Protein AF-A0A7K9GKW3-F1 (afdb_monomer)

Mean predicted aligned error: 16.2 Å

InterPro domains:
  IPR029428 Mapk-regulated corepressor-interacting protein [PF14799] (2-96)

Foldseek 3Di:
DDDDDDDDDPPPDDDDPDPPDDDDPDPCPQDPVNVVVVVVVVVVVVQLVVQVVVVVVVDDPDGDDDDDDPDDDPVCPVPDDDDPVVVVVVVVVVVVVVVD

Secondary structure (DSSP, 8-state):
------------S----------S-------HHHHHHHHHHHHHHHHHHHHHHHHHTT--SSS------SS--GGGTT-----HHHHHHHHHHHHHHTT-

Structure (mmCIF, N/CA/C/O backbone):
data_AF-A0A7K9GKW3-F1
#
_entry.id   AF-A0A7K9GKW3-F1
#
loop_
_atom_site.group_PDB
_atom_site.id
_atom_site.type_symbol
_atom_site.label_atom_id
_atom_site.label_alt_id
_atom_site.label_comp_id
_atom_site.label_asym_id
_atom_site.label_entity_id
_atom_site.label_seq_id
_atom_site.pdbx_PDB_ins_code
_atom_site.Cartn_x
_atom_site.Cartn_y
_atom_site.Cartn_z
_atom_site.occupancy
_atom_site.B_iso_or_equiv
_atom_site.au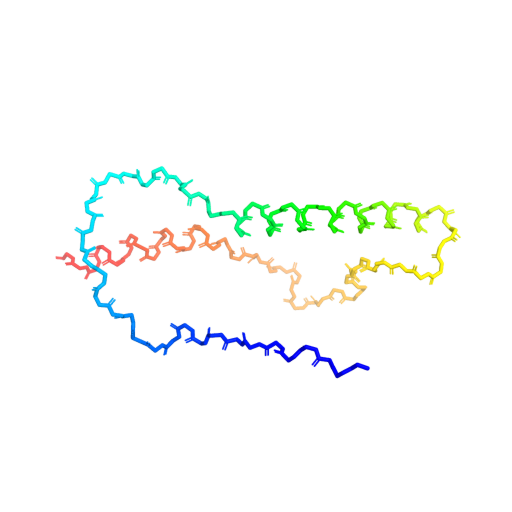th_seq_id
_atom_site.auth_comp_id
_atom_site.auth_asym_id
_atom_site.auth_atom_id
_atom_site.pdbx_PDB_model_num
ATOM 1 N N . SER A 1 1 ? 20.580 22.205 9.239 1.00 52.91 1 SER A N 1
ATOM 2 C CA . SER A 1 1 ? 19.511 21.888 10.206 1.00 52.91 1 SER A CA 1
ATOM 3 C C . SER A 1 1 ? 19.535 20.401 10.507 1.00 52.91 1 SER A C 1
ATOM 5 O O . SER A 1 1 ? 19.626 19.643 9.548 1.00 52.91 1 SER A O 1
ATOM 7 N N . PRO A 1 2 ? 19.537 19.958 11.775 1.00 44.75 2 PRO A N 1
ATOM 8 C CA . PRO A 1 2 ? 19.518 18.530 12.077 1.00 44.75 2 PRO A CA 1
ATOM 9 C C . PRO A 1 2 ? 18.144 17.933 11.737 1.00 44.75 2 PRO A C 1
ATOM 11 O O . PRO A 1 2 ? 17.117 18.575 11.951 1.00 44.75 2 PRO A O 1
ATOM 14 N N . ALA A 1 3 ? 18.140 16.730 11.160 1.00 49.28 3 ALA A N 1
ATOM 15 C CA . ALA A 1 3 ? 16.931 16.035 10.727 1.00 49.28 3 ALA A CA 1
ATOM 16 C C . ALA A 1 3 ? 16.045 15.654 11.926 1.00 49.28 3 ALA A C 1
ATOM 18 O O . ALA A 1 3 ? 16.541 15.208 12.964 1.00 49.28 3 ALA A O 1
ATOM 19 N N . GLN A 1 4 ? 14.731 15.829 11.776 1.00 62.41 4 GLN A N 1
ATOM 20 C CA . GLN A 1 4 ? 13.746 15.508 12.806 1.00 62.41 4 GLN A CA 1
ATOM 21 C C . GLN A 1 4 ? 13.733 13.993 13.049 1.00 62.41 4 GLN A C 1
ATOM 23 O O . GLN A 1 4 ? 13.401 13.203 12.168 1.00 62.41 4 GLN A O 1
ATOM 28 N N . LYS A 1 5 ? 14.139 13.578 14.250 1.00 56.75 5 LYS A N 1
ATOM 29 C CA . LYS A 1 5 ? 14.171 12.171 14.649 1.00 56.75 5 LYS A CA 1
ATOM 30 C C . LYS A 1 5 ? 12.736 11.691 14.869 1.00 56.75 5 LYS A C 1
ATOM 32 O O . LYS A 1 5 ? 12.113 12.087 15.851 1.00 56.75 5 LYS A O 1
ATOM 37 N N . LEU A 1 6 ? 12.219 10.848 13.974 1.00 68.44 6 LEU A N 1
ATOM 38 C CA . LEU A 1 6 ? 10.925 10.195 14.183 1.00 68.44 6 LEU A CA 1
ATOM 39 C C . LEU A 1 6 ? 10.983 9.330 15.451 1.00 68.44 6 LEU A C 1
ATOM 41 O O . LEU A 1 6 ? 11.860 8.475 15.600 1.00 68.44 6 LEU A O 1
ATOM 45 N N . VAL A 1 7 ? 10.043 9.563 16.367 1.00 61.19 7 VAL A N 1
ATOM 46 C CA . VAL A 1 7 ? 9.867 8.793 17.602 1.00 61.19 7 VAL A CA 1
ATOM 47 C C . VAL A 1 7 ? 8.608 7.949 17.452 1.00 61.19 7 VAL A C 1
ATOM 49 O O . VAL A 1 7 ? 7.511 8.482 17.327 1.00 61.19 7 VAL A O 1
ATOM 52 N N . PHE A 1 8 ? 8.763 6.627 17.474 1.00 59.81 8 PHE A N 1
ATOM 53 C CA . PHE A 1 8 ? 7.637 5.697 17.461 1.00 59.81 8 PHE A CA 1
ATOM 54 C C . PHE A 1 8 ? 7.280 5.298 18.893 1.00 59.81 8 PHE A C 1
ATOM 56 O O . PHE A 1 8 ? 8.071 4.647 19.580 1.00 59.81 8 PHE A O 1
ATOM 63 N N . ASN A 1 9 ? 6.072 5.650 19.334 1.00 52.56 9 ASN A N 1
ATOM 64 C CA . ASN A 1 9 ? 5.509 5.126 20.573 1.00 52.56 9 ASN A CA 1
ATOM 65 C C . ASN A 1 9 ? 5.128 3.655 20.354 1.00 52.56 9 ASN A C 1
ATOM 67 O O . ASN A 1 9 ? 4.184 3.341 19.631 1.00 52.56 9 ASN A O 1
ATOM 71 N N . ARG A 1 10 ? 5.881 2.728 20.958 1.00 57.88 10 ARG A N 1
ATOM 72 C CA . ARG A 1 10 ? 5.551 1.296 20.938 1.00 57.88 10 ARG A CA 1
ATOM 73 C C . ARG A 1 10 ? 4.260 1.064 21.728 1.00 57.88 10 ARG A C 1
ATOM 75 O O . ARG A 1 10 ? 4.259 1.145 22.949 1.00 57.88 10 ARG A O 1
ATOM 82 N N . VAL A 1 11 ? 3.185 0.700 21.035 1.00 52.88 11 VAL A N 1
ATOM 83 C CA . VAL A 1 11 ? 1.866 0.390 21.625 1.00 52.88 11 VAL A CA 1
ATOM 84 C C . VAL A 1 11 ? 1.783 -0.974 22.329 1.00 52.88 11 VAL A C 1
ATOM 86 O O . VAL A 1 11 ?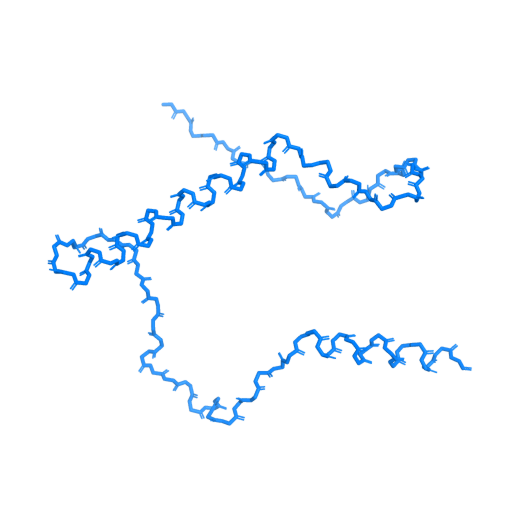 0.730 -1.318 22.858 1.00 52.88 11 VAL A O 1
ATOM 89 N N . ASN A 1 12 ? 2.871 -1.752 22.398 1.00 48.84 12 ASN A N 1
ATOM 90 C CA . ASN A 1 12 ? 2.855 -3.079 23.031 1.00 48.84 12 ASN A CA 1
ATOM 91 C C . ASN A 1 12 ? 3.363 -3.097 24.485 1.00 48.84 12 ASN A C 1
ATOM 93 O O . ASN A 1 12 ? 4.143 -3.960 24.882 1.00 48.84 12 ASN A O 1
ATOM 97 N N . GLY A 1 13 ? 2.928 -2.135 25.294 1.00 54.09 13 GLY A N 1
ATOM 98 C CA . GLY A 1 13 ? 3.237 -2.090 26.720 1.00 54.09 13 GLY A CA 1
ATOM 99 C C . GLY A 1 13 ? 2.039 -1.593 27.512 1.00 54.09 13 GLY A C 1
ATOM 100 O O . GLY A 1 13 ? 1.944 -0.404 27.757 1.00 54.09 13 GLY A O 1
ATOM 101 N N . LYS A 1 14 ? 1.134 -2.515 27.870 1.00 51.25 14 LYS A N 1
ATOM 102 C CA . LYS A 1 14 ? 0.067 -2.388 28.887 1.00 51.25 14 LYS A CA 1
ATOM 103 C C . LYS A 1 14 ? -0.697 -1.047 28.886 1.00 51.25 14 LYS A C 1
ATOM 105 O O . LYS A 1 14 ? -0.275 -0.080 29.512 1.00 51.25 14 LYS A O 1
ATOM 110 N N . ARG A 1 15 ? -1.880 -1.020 28.254 1.00 54.97 15 ARG A N 1
ATOM 111 C CA . ARG A 1 15 ? -2.825 0.108 28.379 1.00 54.97 15 ARG A CA 1
ATOM 112 C C . ARG A 1 15 ? -3.148 0.349 29.868 1.00 54.97 15 ARG A C 1
ATOM 114 O O . ARG A 1 15 ? -3.492 -0.622 30.546 1.00 54.97 15 ARG A O 1
ATOM 121 N N . PRO A 1 16 ? -3.081 1.591 30.383 1.00 49.31 16 PRO A N 1
ATOM 122 C CA . PRO A 1 16 ? -3.724 1.935 31.648 1.00 49.31 16 PRO A CA 1
ATOM 123 C C . PRO A 1 16 ? -5.230 1.663 31.518 1.00 49.31 16 PRO A C 1
ATOM 125 O O . PRO A 1 16 ? -5.758 1.802 30.410 1.00 49.31 16 PRO A O 1
ATOM 128 N N . PRO A 1 17 ? -5.936 1.277 32.593 1.00 45.84 17 PRO A N 1
ATOM 129 C CA . PRO A 1 17 ? -7.377 1.098 32.527 1.00 45.84 17 PRO A CA 1
ATOM 130 C C . PRO A 1 17 ? -8.023 2.453 32.222 1.00 45.84 17 PRO A C 1
ATOM 132 O O . PRO A 1 17 ? -8.154 3.308 33.095 1.00 45.84 17 PRO A O 1
ATOM 135 N N . LEU A 1 18 ? -8.386 2.659 30.954 1.00 47.12 18 LEU A N 1
ATOM 136 C CA . LEU A 1 18 ? -9.302 3.717 30.569 1.00 47.12 18 LEU A CA 1
ATOM 137 C C . LEU A 1 18 ? -10.639 3.361 31.207 1.00 47.12 18 LEU A C 1
ATOM 139 O O . LEU A 1 18 ? -11.167 2.267 30.998 1.00 47.12 18 LEU A O 1
ATOM 143 N N . LEU A 1 19 ? -11.122 4.272 32.048 1.00 44.09 19 LEU A N 1
ATOM 144 C CA . LEU A 1 19 ? -12.455 4.227 32.622 1.00 44.09 19 LEU A CA 1
ATOM 145 C C . LEU A 1 19 ? -13.449 3.872 31.514 1.00 44.09 19 LEU A C 1
ATOM 147 O O . LEU A 1 19 ? -13.446 4.498 30.456 1.00 44.09 19 LEU A O 1
ATOM 151 N N . LEU A 1 20 ? -14.254 2.841 31.771 1.00 48.31 20 LEU A N 1
ATOM 152 C CA . LEU A 1 20 ? -15.386 2.415 30.956 1.00 48.31 20 LEU A CA 1
ATOM 153 C C . LEU A 1 20 ? -16.337 3.600 30.735 1.00 48.31 20 LEU A C 1
ATOM 155 O O . LEU A 1 20 ? -17.296 3.782 31.482 1.00 48.31 20 LEU A O 1
ATOM 159 N N . GLN A 1 21 ? -16.086 4.412 29.712 1.00 43.44 21 GLN A N 1
ATOM 160 C CA . GLN A 1 21 ? -17.083 5.329 29.184 1.00 43.44 21 GLN A CA 1
ATOM 161 C C . GLN A 1 21 ? -17.925 4.559 28.174 1.00 43.44 21 GLN A C 1
ATOM 163 O O . GLN A 1 21 ? -17.553 4.361 27.026 1.00 43.44 21 GLN A O 1
ATOM 168 N N . GLN A 1 22 ? -18.999 4.017 28.743 1.00 43.19 22 GLN A N 1
ATOM 169 C CA . GLN A 1 22 ? -20.318 3.766 28.179 1.00 43.19 22 GLN A CA 1
ATOM 170 C C . GLN A 1 22 ? -20.415 3.385 26.697 1.00 43.19 22 GLN A C 1
ATOM 172 O O . GLN A 1 22 ? -20.164 4.148 25.773 1.00 43.19 22 GLN A O 1
ATOM 177 N N . ILE A 1 23 ? -20.940 2.174 26.543 1.00 46.53 23 ILE A N 1
ATOM 178 C CA . ILE A 1 23 ? -21.513 1.569 25.351 1.00 46.53 23 ILE A CA 1
ATOM 179 C C . ILE A 1 23 ? -22.648 2.460 24.820 1.00 46.53 23 ILE A C 1
ATOM 181 O O . ILE A 1 23 ? -23.804 2.347 25.217 1.00 46.53 23 ILE A O 1
ATOM 185 N N . SER A 1 24 ? -22.302 3.336 23.898 1.00 44.81 24 SER A N 1
ATOM 186 C CA . SER A 1 24 ? -23.132 3.790 22.787 1.00 44.81 24 SER A CA 1
ATOM 187 C C . SER A 1 24 ? -22.181 3.764 21.603 1.00 44.81 24 SER A C 1
ATOM 189 O O . SER A 1 24 ? -21.043 4.202 21.778 1.00 44.81 24 SER A O 1
ATOM 191 N N . ALA A 1 25 ? -22.572 3.162 20.471 1.00 47.03 25 ALA A N 1
ATOM 192 C CA . ALA A 1 25 ? -21.721 3.085 19.279 1.00 47.03 25 ALA A CA 1
ATOM 193 C C . ALA A 1 25 ? -20.991 4.426 19.117 1.00 47.03 25 ALA A C 1
ATOM 195 O O . ALA A 1 25 ? -21.683 5.449 19.140 1.00 47.03 25 ALA A O 1
ATOM 196 N N . PRO A 1 26 ? -19.644 4.456 19.116 1.00 49.25 26 PRO A N 1
ATOM 197 C CA . PRO A 1 26 ? -18.956 5.727 19.107 1.00 49.25 26 PRO A CA 1
ATOM 198 C C . PRO A 1 26 ? -19.415 6.425 17.834 1.00 49.25 26 PRO A C 1
ATOM 200 O O . PRO A 1 26 ? -19.221 5.893 16.742 1.00 49.25 26 PRO A O 1
ATOM 203 N N . GLU A 1 27 ? -20.046 7.595 17.964 1.00 56.44 27 GLU A N 1
ATOM 204 C CA . GLU A 1 27 ? -19.855 8.605 16.933 1.00 56.44 27 GLU A CA 1
ATOM 205 C C . GLU A 1 27 ? -18.351 8.593 16.687 1.00 56.44 27 GLU A C 1
ATOM 207 O O . GLU A 1 27 ? -17.575 8.728 17.641 1.00 56.44 27 GLU A O 1
ATOM 212 N N . GLU A 1 28 ? -17.935 8.244 15.471 1.00 58.47 28 GLU A N 1
ATOM 213 C CA . GLU A 1 28 ? -16.527 8.204 15.117 1.00 58.47 28 GLU A CA 1
ATOM 214 C C . GLU A 1 28 ? -16.015 9.641 15.229 1.00 58.47 28 GLU A C 1
ATOM 216 O O . GLU A 1 28 ? -16.044 10.417 14.280 1.00 58.47 28 GLU A O 1
ATOM 221 N N . CYS A 1 29 ? -15.621 10.033 16.441 1.00 67.00 29 CYS A N 1
ATOM 222 C CA . CYS A 1 29 ? -15.029 11.318 16.747 1.00 67.00 29 CYS A CA 1
ATOM 223 C C . CYS A 1 29 ? -13.629 11.291 16.154 1.00 67.00 29 CYS A C 1
ATOM 225 O O . CYS A 1 29 ? -12.638 11.008 16.836 1.00 67.00 29 CYS A O 1
ATOM 227 N N . TYR A 1 30 ? -13.563 11.515 14.846 1.00 81.06 30 TYR A N 1
ATOM 228 C CA . TYR A 1 30 ? -12.319 11.647 14.129 1.00 81.06 30 TYR A CA 1
ATOM 229 C C . TYR A 1 30 ? -11.534 12.795 14.754 1.00 81.06 30 TYR A C 1
ATOM 231 O O . TYR A 1 30 ? -12.008 13.916 14.916 1.00 81.06 30 TYR A O 1
ATOM 239 N N . THR A 1 31 ? -10.318 12.483 15.186 1.00 90.56 31 THR A N 1
ATOM 240 C CA . THR A 1 31 ? -9.417 13.513 15.702 1.00 90.56 31 THR A CA 1
ATOM 241 C C . THR A 1 31 ? -8.975 14.412 14.547 1.00 90.56 31 THR A C 1
ATOM 243 O O . THR A 1 31 ? -8.871 13.941 13.417 1.00 90.56 31 THR A O 1
ATOM 246 N N . LEU A 1 32 ? -8.618 15.671 14.813 1.00 91.81 32 LEU A N 1
ATOM 247 C CA . LEU A 1 32 ? -8.058 16.550 13.771 1.00 91.81 32 LEU A CA 1
ATOM 248 C C . LEU A 1 32 ? -6.851 15.910 13.061 1.00 91.81 32 LEU A C 1
ATOM 250 O O . LEU A 1 32 ? -6.731 15.981 11.844 1.00 91.81 32 LEU A O 1
ATOM 254 N N . ALA A 1 33 ? -6.013 15.183 13.806 1.00 92.81 33 ALA A N 1
ATOM 255 C CA . ALA A 1 33 ? -4.901 14.431 13.232 1.00 92.81 33 ALA A CA 1
ATOM 256 C C . ALA A 1 33 ? -5.364 13.317 12.273 1.00 92.81 33 ALA A C 1
ATOM 258 O O . ALA A 1 33 ? -4.681 13.026 11.296 1.00 92.81 33 ALA A O 1
ATOM 259 N N . HIS A 1 34 ? -6.509 12.674 12.533 1.00 94.38 34 HIS A N 1
ATOM 260 C CA . HIS A 1 34 ? -7.086 11.692 11.614 1.00 94.38 34 HIS A CA 1
ATOM 261 C C . HIS A 1 34 ? -7.474 12.351 10.290 1.00 94.38 34 HIS A C 1
ATOM 263 O O . HIS A 1 34 ? -7.056 11.872 9.241 1.00 94.38 34 HIS A O 1
ATOM 269 N N . GLU A 1 35 ? -8.199 13.467 10.334 1.00 93.38 35 GLU A N 1
ATOM 270 C CA . GLU A 1 35 ? -8.594 14.206 9.130 1.00 93.38 35 GLU A CA 1
ATOM 271 C C . GLU A 1 35 ? -7.375 14.680 8.326 1.00 93.38 35 GLU A C 1
ATOM 273 O O . GLU A 1 35 ? -7.331 14.547 7.103 1.00 93.38 35 GLU A O 1
ATOM 278 N N . GLU A 1 36 ? -6.344 15.179 9.011 1.00 95.50 36 GLU A N 1
ATOM 279 C CA . GLU A 1 36 ? -5.082 15.580 8.387 1.00 95.50 36 GLU A CA 1
ATOM 280 C C . GLU A 1 36 ? -4.356 14.405 7.730 1.00 95.50 36 GLU A C 1
ATOM 282 O O . GLU A 1 36 ? -3.898 14.535 6.595 1.00 95.50 36 GLU A O 1
ATOM 287 N N . ASN A 1 37 ? -4.296 13.249 8.394 1.00 96.25 37 ASN A N 1
ATOM 288 C CA . ASN A 1 37 ? -3.691 12.043 7.831 1.00 96.25 37 ASN A CA 1
ATOM 289 C C . ASN A 1 37 ? -4.456 11.553 6.599 1.00 96.25 37 ASN A C 1
ATOM 291 O O . ASN A 1 37 ? -3.837 11.213 5.593 1.00 96.25 37 ASN A O 1
ATOM 295 N N . VAL A 1 38 ? -5.790 11.533 6.662 1.00 96.31 38 VAL A N 1
ATOM 296 C CA . VAL A 1 38 ? -6.643 11.116 5.540 1.00 96.31 38 VAL A CA 1
ATOM 297 C C . VAL A 1 38 ? -6.437 12.042 4.349 1.00 96.31 38 VAL A C 1
ATOM 299 O O . VAL A 1 38 ? -6.182 11.567 3.243 1.00 96.31 38 VAL A O 1
ATOM 302 N N . ARG A 1 39 ? -6.467 13.359 4.576 1.00 97.00 39 ARG A N 1
ATOM 303 C CA . ARG A 1 39 ? -6.208 14.355 3.533 1.00 97.00 39 ARG A CA 1
ATOM 304 C C . ARG A 1 39 ? -4.816 14.192 2.929 1.00 97.00 39 ARG A C 1
ATOM 306 O O . ARG A 1 39 ? -4.698 14.156 1.710 1.00 97.00 39 ARG A O 1
ATOM 313 N N . PHE A 1 40 ? -3.785 14.036 3.759 1.00 97.50 40 PHE A N 1
ATOM 314 C CA . PHE A 1 40 ? -2.415 13.837 3.286 1.00 97.50 40 PHE A CA 1
ATOM 315 C C . PHE A 1 40 ? -2.288 12.590 2.406 1.00 97.50 40 PHE A C 1
ATOM 317 O O . PHE A 1 40 ? -1.721 12.662 1.317 1.00 97.50 40 PHE A O 1
ATOM 324 N N . VAL A 1 41 ? -2.829 11.452 2.852 1.00 97.94 41 VAL A N 1
ATOM 325 C CA . VAL A 1 41 ? -2.781 10.197 2.087 1.00 97.94 41 VAL A CA 1
ATOM 326 C C . VAL A 1 41 ? -3.534 10.342 0.768 1.00 97.94 41 VAL A C 1
ATOM 328 O O . VAL A 1 41 ? -3.015 9.924 -0.265 1.00 97.94 41 VAL A O 1
ATOM 331 N N . TYR A 1 42 ? 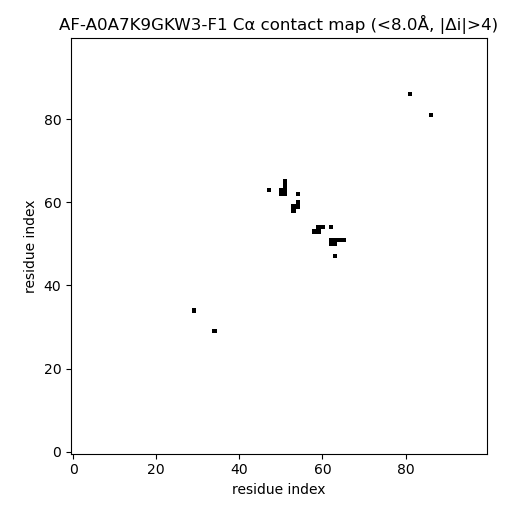-4.714 10.965 0.784 1.00 97.44 42 TYR A N 1
ATOM 332 C CA . TYR A 1 42 ? -5.503 11.205 -0.420 1.00 97.44 42 TYR A CA 1
ATOM 333 C C . TYR A 1 42 ? -4.746 12.072 -1.433 1.00 97.44 42 TYR A C 1
ATOM 335 O O . TYR A 1 42 ? -4.573 11.671 -2.581 1.00 97.44 42 TYR A O 1
ATOM 343 N N . GLU A 1 43 ? -4.239 13.232 -1.011 1.00 97.50 43 GLU A N 1
ATOM 344 C CA . GLU A 1 43 ? -3.507 14.154 -1.886 1.00 97.50 43 GLU A CA 1
ATOM 345 C C . GLU A 1 43 ? -2.214 13.534 -2.429 1.00 97.50 43 GLU A C 1
ATOM 347 O O . GLU A 1 43 ? -1.904 13.682 -3.613 1.00 97.50 43 GLU A O 1
ATOM 352 N N . ALA A 1 44 ? -1.469 12.810 -1.589 1.00 95.94 44 ALA A N 1
ATOM 353 C CA . ALA A 1 44 ? -0.266 12.101 -2.012 1.00 95.94 44 ALA A CA 1
ATOM 354 C C . ALA A 1 44 ? -0.591 11.002 -3.034 1.00 95.94 44 ALA A C 1
ATOM 356 O O . ALA A 1 44 ? 0.136 10.842 -4.015 1.00 95.94 44 ALA A O 1
ATOM 357 N N . TRP A 1 45 ? -1.695 10.274 -2.843 1.00 94.88 45 TRP A N 1
ATOM 358 C CA . TRP A 1 45 ? -2.131 9.245 -3.782 1.00 94.88 45 TRP A CA 1
ATOM 359 C C . TRP A 1 45 ? -2.562 9.835 -5.128 1.00 94.88 45 TRP A C 1
ATOM 361 O O . TRP A 1 45 ? -2.120 9.349 -6.165 1.00 94.88 45 TRP A O 1
ATOM 371 N N . GLN A 1 46 ? -3.315 10.941 -5.131 1.00 95.56 46 GLN A N 1
ATOM 372 C CA . GLN A 1 46 ? -3.703 11.637 -6.366 1.00 95.56 46 GLN A CA 1
ATOM 373 C C . GLN A 1 46 ? -2.486 12.076 -7.198 1.00 95.56 46 GLN A C 1
ATOM 375 O O . GLN A 1 46 ? -2.480 11.949 -8.423 1.00 95.56 46 GLN A O 1
ATOM 380 N N . GLN A 1 47 ? -1.415 12.538 -6.543 1.00 92.38 47 GLN A N 1
ATOM 381 C CA . GLN A 1 47 ? -0.162 12.872 -7.230 1.00 92.38 47 GLN A CA 1
ATOM 382 C C . GLN A 1 47 ? 0.506 11.639 -7.849 1.00 92.38 47 GLN A C 1
ATOM 384 O O . GLN A 1 47 ? 1.046 11.727 -8.952 1.00 92.38 47 GLN A O 1
ATOM 389 N N . VAL A 1 48 ? 0.473 10.494 -7.161 1.00 91.19 48 VAL A N 1
ATOM 390 C CA . VAL A 1 48 ? 1.003 9.227 -7.683 1.00 91.19 48 VAL A CA 1
ATOM 391 C C . VAL A 1 48 ? 0.207 8.765 -8.902 1.00 91.19 48 VAL A C 1
ATOM 393 O O . VAL A 1 48 ? 0.816 8.421 -9.914 1.00 91.19 48 VAL A O 1
ATOM 396 N N . GLU A 1 49 ? -1.126 8.802 -8.844 1.00 90.56 49 GLU A N 1
ATOM 397 C CA . GLU A 1 49 ? -2.005 8.428 -9.961 1.00 90.56 49 GLU A CA 1
ATOM 398 C C . GLU A 1 49 ? -1.751 9.305 -11.194 1.00 90.56 49 GLU A C 1
ATOM 400 O O . GLU A 1 49 ? -1.484 8.788 -12.279 1.00 90.56 49 GLU A O 1
ATOM 405 N N . GLN A 1 50 ? -1.699 10.627 -11.018 1.00 89.75 50 GLN A N 1
ATOM 406 C CA . GLN A 1 50 ? -1.423 11.561 -12.113 1.00 89.75 50 GLN A CA 1
ATOM 407 C C . GLN A 1 50 ? -0.032 11.350 -12.739 1.00 89.75 50 GLN A C 1
ATOM 409 O O . GLN A 1 50 ? 0.143 11.449 -13.959 1.00 89.75 50 GLN A O 1
ATOM 414 N N . GLN A 1 51 ? 0.983 11.054 -11.924 1.00 87.75 51 GLN A N 1
ATOM 415 C CA . GLN A 1 51 ? 2.328 10.769 -12.427 1.00 87.75 51 GLN A CA 1
ATOM 416 C C . GLN A 1 51 ? 2.399 9.423 -13.159 1.00 87.75 51 GLN A C 1
ATOM 418 O O . GLN A 1 51 ? 3.070 9.321 -14.186 1.00 87.75 51 GLN A O 1
ATOM 423 N N . LEU A 1 52 ? 1.686 8.400 -12.680 1.00 86.50 52 LEU A N 1
ATOM 424 C CA . LEU A 1 52 ? 1.573 7.120 -13.381 1.00 86.50 52 LEU A CA 1
ATOM 425 C C . LEU A 1 52 ? 0.901 7.295 -14.747 1.00 86.50 52 LEU A C 1
ATOM 427 O O . LEU A 1 52 ? 1.415 6.777 -15.740 1.00 86.50 52 LEU A O 1
ATOM 431 N N . ASP A 1 53 ? -0.176 8.072 -14.833 1.00 82.12 53 ASP A N 1
ATOM 432 C CA . ASP A 1 53 ? -0.865 8.328 -16.102 1.00 82.12 53 ASP A CA 1
ATOM 433 C C . ASP A 1 53 ? -0.026 9.165 -17.076 1.00 82.12 53 ASP A C 1
ATOM 435 O O . ASP A 1 53 ? 0.044 8.846 -18.264 1.00 82.12 53 ASP A O 1
ATOM 439 N N . SER A 1 54 ? 0.690 10.182 -16.592 1.00 76.94 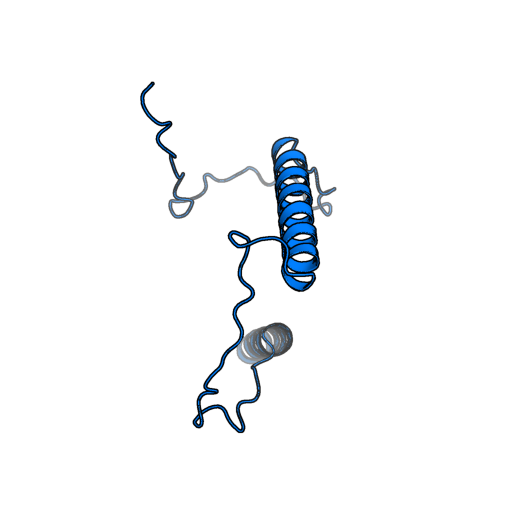54 SER A N 1
ATOM 440 C CA . SER A 1 54 ? 1.584 10.989 -17.442 1.00 76.94 54 SER A CA 1
ATOM 441 C C . SER A 1 54 ? 2.827 10.219 -17.909 1.00 76.94 54 SER A C 1
ATOM 443 O O . SER A 1 54 ? 3.260 10.384 -19.050 1.00 76.94 54 SER A O 1
ATOM 445 N N . SER A 1 55 ? 3.362 9.300 -17.095 1.00 68.50 55 SER A N 1
ATOM 446 C CA . SER A 1 55 ? 4.479 8.425 -17.491 1.00 68.50 55 SER A CA 1
ATOM 447 C C . SER A 1 55 ? 4.134 7.504 -18.671 1.00 68.50 55 SER A C 1
ATOM 449 O O . SER A 1 55 ? 4.996 7.216 -19.503 1.00 68.50 55 SER A O 1
ATOM 451 N N . ARG A 1 56 ? 2.861 7.105 -18.814 1.00 66.12 56 ARG A N 1
ATOM 452 C CA . ARG A 1 56 ? 2.370 6.328 -19.968 1.00 66.12 56 ARG A CA 1
ATOM 453 C C . ARG A 1 56 ? 2.390 7.126 -21.272 1.00 66.12 56 ARG A C 1
ATOM 455 O O . ARG A 1 56 ? 2.470 6.523 -22.337 1.00 66.12 56 ARG A O 1
ATOM 462 N N . SER A 1 57 ? 2.366 8.458 -21.190 1.00 64.69 57 SER A N 1
ATOM 463 C CA . SER A 1 57 ? 2.477 9.362 -22.340 1.00 64.69 57 SER A CA 1
ATOM 464 C C . SER A 1 57 ? 3.929 9.599 -22.793 1.00 64.69 57 SER A C 1
ATOM 466 O O . SER A 1 57 ? 4.155 10.310 -23.767 1.00 64.69 57 SER A O 1
ATOM 468 N N . GLY A 1 58 ? 4.917 8.985 -22.124 1.00 60.75 58 GLY A N 1
ATOM 469 C CA . GLY A 1 58 ? 6.325 8.983 -22.540 1.00 60.75 58 GLY A CA 1
ATOM 470 C C . GLY A 1 58 ? 7.155 10.194 -22.099 1.00 60.75 58 GLY A C 1
ATOM 471 O O . GLY A 1 58 ? 8.320 10.285 -22.477 1.00 60.75 58 GLY A O 1
ATOM 472 N N . GLU A 1 59 ? 6.599 11.108 -21.298 1.00 59.31 59 GLU A N 1
ATOM 473 C CA . GLU A 1 59 ? 7.243 12.397 -20.987 1.00 59.31 59 GLU A CA 1
ATOM 474 C C . GLU A 1 59 ? 8.053 12.428 -19.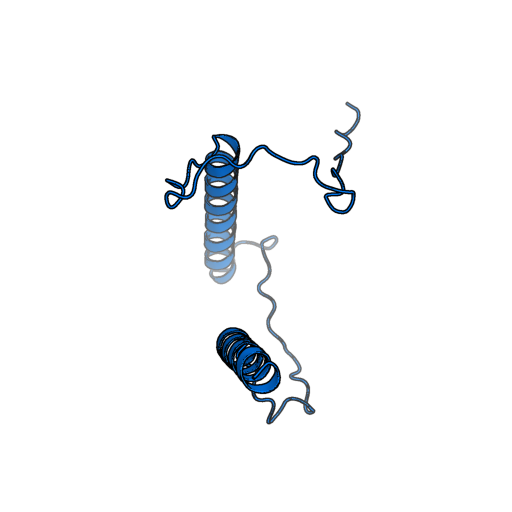678 1.00 59.31 59 GLU A C 1
ATOM 476 O O . GLU A 1 59 ? 8.820 13.367 -19.470 1.00 59.31 59 GLU A O 1
ATOM 481 N N . SER A 1 60 ? 7.957 11.420 -18.800 1.00 57.69 60 SER A N 1
ATOM 482 C CA . SER A 1 60 ? 8.614 11.477 -17.484 1.00 57.69 60 SER A CA 1
ATOM 483 C C . SER A 1 60 ? 9.515 10.273 -17.200 1.00 57.69 60 SER A C 1
ATOM 485 O O . SER A 1 60 ? 9.052 9.142 -17.072 1.00 57.69 60 SER A O 1
ATOM 487 N N . ALA A 1 61 ? 10.823 10.527 -17.085 1.00 59.84 61 ALA A N 1
ATOM 488 C CA . ALA A 1 61 ? 11.858 9.520 -16.819 1.00 59.84 61 ALA A CA 1
ATOM 489 C C . ALA A 1 61 ? 12.045 9.189 -15.321 1.00 59.84 61 ALA A C 1
ATOM 491 O O . ALA A 1 61 ? 12.815 8.293 -14.979 1.00 59.84 61 ALA A O 1
ATOM 492 N N . CYS A 1 62 ? 11.368 9.908 -14.421 1.00 69.44 62 CYS A N 1
ATOM 493 C CA . CYS A 1 62 ? 11.441 9.708 -12.975 1.00 69.44 62 CYS A CA 1
ATOM 494 C C . CYS A 1 62 ? 10.040 9.882 -12.380 1.00 69.44 62 CYS A C 1
ATOM 496 O O . CYS A 1 62 ? 9.498 10.985 -12.380 1.00 69.44 62 CYS A O 1
ATOM 498 N N . GLY A 1 63 ? 9.443 8.787 -11.915 1.00 76.94 63 GLY A N 1
ATOM 499 C CA . GLY A 1 63 ? 8.092 8.769 -11.368 1.00 76.94 63 GLY A CA 1
ATOM 500 C C . GLY A 1 63 ? 7.797 7.464 -10.625 1.00 76.94 63 GLY A C 1
ATOM 501 O O . GLY A 1 63 ? 8.627 6.547 -10.640 1.00 76.94 63 GLY A O 1
ATOM 502 N N . PRO A 1 64 ? 6.642 7.373 -9.948 1.00 82.19 64 PRO A N 1
ATOM 503 C CA . PRO A 1 64 ? 6.168 6.144 -9.325 1.00 82.19 64 PRO A CA 1
ATOM 504 C C . PRO A 1 64 ? 6.188 4.975 -10.317 1.00 82.19 64 PRO A C 1
ATOM 506 O O . PRO A 1 64 ? 5.849 5.122 -11.488 1.00 82.19 64 PRO A O 1
ATOM 509 N N . VAL A 1 65 ? 6.591 3.798 -9.836 1.00 83.56 65 VAL A N 1
ATOM 510 C CA . VAL A 1 65 ? 6.709 2.585 -10.652 1.00 83.56 65 VAL A CA 1
ATOM 511 C C . VAL A 1 65 ? 5.646 1.590 -10.214 1.00 83.56 65 VAL A C 1
ATOM 513 O O . VAL A 1 65 ? 5.647 1.137 -9.069 1.00 83.56 65 VAL A O 1
ATOM 516 N N . GLN A 1 66 ? 4.762 1.210 -11.137 1.00 84.69 66 GLN A N 1
ATOM 517 C CA . GLN A 1 66 ? 3.828 0.115 -10.902 1.00 84.69 66 GLN A CA 1
ATOM 518 C C . GLN A 1 66 ? 4.586 -1.215 -10.952 1.00 84.69 66 GLN A C 1
ATOM 520 O O . GLN A 1 66 ? 5.149 -1.588 -11.984 1.00 84.69 66 GLN A O 1
ATOM 525 N N . TYR A 1 67 ? 4.595 -1.942 -9.835 1.00 86.38 67 TYR A N 1
ATOM 526 C CA . TYR A 1 67 ? 5.119 -3.301 -9.823 1.00 86.38 67 TYR A CA 1
ATOM 527 C C . TYR A 1 67 ? 4.186 -4.216 -10.616 1.00 86.38 67 TYR A C 1
ATOM 529 O O . TYR A 1 67 ? 2.996 -4.320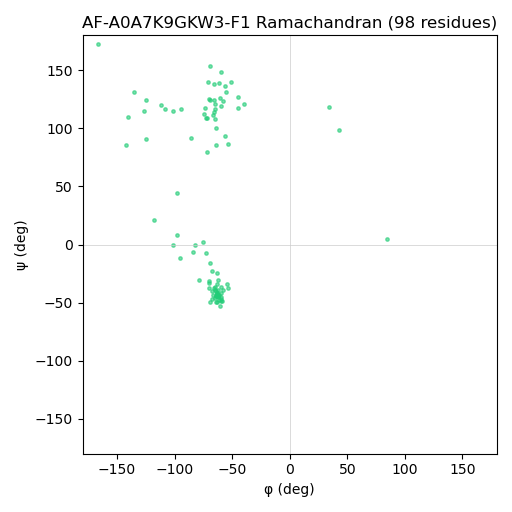 -10.325 1.00 86.38 67 TYR A O 1
ATOM 537 N N . VAL A 1 68 ? 4.756 -4.895 -11.607 1.00 84.31 68 VAL A N 1
ATOM 538 C CA . VAL A 1 68 ? 4.101 -5.975 -12.341 1.00 84.31 68 VAL A CA 1
ATOM 539 C C . VAL A 1 68 ? 5.013 -7.186 -12.247 1.00 84.31 68 VAL A C 1
ATOM 541 O O . VAL A 1 68 ? 6.194 -7.111 -12.604 1.00 84.31 68 VAL A O 1
ATOM 544 N N . GLU A 1 69 ? 4.477 -8.297 -11.749 1.00 85.69 69 GLU A N 1
ATOM 545 C CA . GLU A 1 69 ? 5.202 -9.561 -11.691 1.00 85.69 69 GLU A CA 1
ATOM 546 C C . GLU A 1 69 ? 5.493 -10.032 -13.124 1.00 85.69 69 GLU A C 1
ATOM 548 O O . GLU A 1 69 ? 4.597 -10.419 -13.870 1.00 85.69 69 GLU A O 1
ATOM 553 N N . LYS A 1 70 ? 6.762 -9.950 -13.539 1.00 88.12 70 LYS A N 1
ATOM 554 C CA . LYS A 1 70 ? 7.184 -10.335 -14.899 1.00 88.12 70 LYS A CA 1
ATOM 555 C C . LYS A 1 70 ? 7.320 -11.846 -15.063 1.00 88.12 70 LYS A C 1
ATOM 557 O O . LYS A 1 70 ? 7.136 -12.367 -16.159 1.00 88.12 70 LYS A O 1
ATOM 562 N N . THR A 1 71 ? 7.664 -12.525 -13.974 1.00 89.75 71 THR A N 1
ATOM 563 C CA . THR A 1 71 ? 7.908 -13.965 -13.946 1.00 89.75 71 THR A CA 1
ATOM 564 C C . THR A 1 71 ? 7.009 -14.564 -12.874 1.00 89.75 71 THR A C 1
ATOM 566 O O . THR A 1 71 ? 7.424 -14.603 -11.716 1.00 89.75 71 THR A O 1
ATOM 569 N N . PRO A 1 72 ? 5.785 -14.990 -13.230 1.00 84.69 72 PRO A N 1
ATOM 570 C CA . PRO A 1 72 ? 4.867 -15.568 -12.262 1.00 84.69 72 PRO A CA 1
ATOM 571 C C . PRO A 1 72 ? 5.473 -16.831 -11.652 1.00 84.69 72 PRO A C 1
ATOM 573 O O . PRO A 1 72 ? 6.071 -17.651 -12.358 1.00 84.69 72 PRO A O 1
ATOM 576 N N . ASN A 1 73 ? 5.312 -17.009 -10.343 1.00 86.19 73 ASN A N 1
ATOM 577 C CA . ASN A 1 73 ? 5.776 -18.217 -9.668 1.00 86.19 73 ASN A CA 1
ATOM 578 C C . ASN A 1 73 ? 5.002 -19.458 -10.177 1.00 86.19 73 ASN A C 1
ATOM 580 O O . ASN A 1 73 ? 3.796 -19.563 -9.933 1.00 86.19 73 ASN A O 1
ATOM 584 N N . PRO A 1 74 ? 5.659 -20.448 -10.821 1.00 87.69 74 PRO A N 1
ATOM 585 C CA . PRO A 1 74 ? 4.977 -21.630 -11.354 1.00 87.69 74 PRO A CA 1
ATOM 586 C C . PRO A 1 74 ? 4.308 -22.484 -10.265 1.00 87.69 74 PRO A C 1
ATOM 588 O O . PRO A 1 74 ? 3.329 -23.174 -10.550 1.00 87.69 74 PRO A O 1
ATOM 591 N N . GLY A 1 75 ? 4.783 -22.410 -9.017 1.00 91.12 75 GLY A N 1
ATOM 592 C CA . GLY A 1 75 ? 4.166 -23.076 -7.867 1.00 91.12 75 GLY A CA 1
ATOM 593 C C . GLY A 1 75 ? 2.816 -22.481 -7.451 1.00 91.12 75 GLY A C 1
ATOM 594 O O . GLY A 1 75 ? 2.060 -23.142 -6.747 1.00 91.12 75 GLY A O 1
ATOM 595 N N . LEU A 1 76 ? 2.483 -21.269 -7.909 1.00 87.88 76 LEU A N 1
ATOM 596 C CA . LEU A 1 76 ? 1.218 -20.588 -7.615 1.00 87.88 76 LEU A CA 1
ATOM 597 C C . LEU A 1 76 ? 0.171 -20.741 -8.729 1.00 87.88 76 LEU A C 1
ATOM 599 O O . LEU A 1 76 ? -0.889 -20.129 -8.655 1.00 87.88 76 LEU A O 1
ATOM 603 N N . LYS A 1 77 ? 0.417 -21.579 -9.747 1.00 84.50 77 LYS A N 1
ATOM 604 C CA . LYS A 1 77 ? -0.465 -21.714 -10.925 1.00 84.50 77 LYS A CA 1
ATOM 605 C C . LYS A 1 77 ? -1.928 -22.034 -10.586 1.00 84.50 77 LYS A C 1
ATOM 607 O O . LYS A 1 77 ? -2.823 -21.582 -11.288 1.00 84.50 77 LYS A O 1
ATOM 612 N N . ASN A 1 78 ? -2.151 -22.800 -9.520 1.00 87.94 78 ASN A N 1
ATOM 613 C CA . ASN A 1 78 ? -3.482 -23.169 -9.029 1.00 87.94 78 ASN A CA 1
ATOM 614 C C . ASN A 1 78 ? -3.721 -22.639 -7.608 1.00 87.94 78 ASN A C 1
ATOM 616 O O . ASN A 1 78 ? -4.518 -23.205 -6.862 1.00 87.94 78 ASN A O 1
ATOM 620 N N . PHE A 1 79 ? -2.968 -21.616 -7.195 1.00 89.62 79 PHE A N 1
ATOM 621 C CA . PHE A 1 79 ? -3.165 -21.004 -5.894 1.00 89.62 79 PHE A CA 1
ATOM 622 C C . PHE A 1 79 ? -4.531 -20.327 -5.868 1.00 89.62 79 PHE A C 1
ATOM 624 O O . PHE A 1 79 ? -4.837 -19.480 -6.706 1.00 89.62 79 PHE A O 1
ATOM 631 N N . VAL A 1 80 ? -5.341 -20.710 -4.890 1.00 87.50 80 VAL A N 1
ATOM 632 C CA . VAL A 1 80 ? -6.584 -20.025 -4.561 1.00 87.50 80 VAL A CA 1
ATOM 633 C C . VAL A 1 80 ? -6.276 -19.164 -3.339 1.00 87.50 80 VAL A C 1
ATOM 635 O O . VAL A 1 80 ? -5.933 -19.729 -2.296 1.00 87.50 80 VAL A O 1
ATOM 638 N N . PRO A 1 81 ? -6.328 -17.823 -3.452 1.00 86.94 81 PRO A N 1
ATOM 639 C CA . PRO A 1 81 ? -6.150 -16.951 -2.305 1.00 86.94 81 PRO A CA 1
ATOM 640 C C . PRO A 1 81 ? -7.160 -17.296 -1.221 1.00 86.94 81 PRO A C 1
ATOM 642 O O . PRO A 1 81 ? -8.336 -17.520 -1.502 1.00 86.94 81 PRO A O 1
ATOM 645 N N . ILE A 1 82 ? -6.688 -17.343 0.020 1.00 88.75 82 ILE A N 1
ATOM 646 C CA . ILE A 1 82 ? -7.580 -17.444 1.164 1.00 88.75 82 ILE A CA 1
ATOM 647 C C . ILE A 1 82 ? -8.330 -16.121 1.308 1.00 88.75 82 ILE A C 1
ATOM 649 O O . ILE A 1 82 ? -7.707 -15.061 1.392 1.00 88.75 82 ILE A O 1
ATOM 653 N N . ASP A 1 83 ? -9.656 -16.188 1.332 1.00 89.25 83 ASP A N 1
ATOM 654 C CA . ASP A 1 83 ? -10.459 -15.055 1.760 1.00 89.25 83 ASP A CA 1
ATOM 655 C C . ASP A 1 83 ? -10.342 -14.952 3.283 1.00 89.25 83 ASP A C 1
ATOM 657 O O . ASP A 1 83 ? -10.729 -15.857 4.028 1.00 89.25 83 ASP A O 1
ATOM 661 N N . LEU A 1 84 ? -9.699 -13.879 3.743 1.00 87.81 84 LEU A N 1
ATOM 662 C CA . LEU A 1 84 ? -9.437 -13.683 5.161 1.00 87.81 84 LEU A CA 1
ATOM 663 C C . LEU A 1 84 ? -10.718 -13.386 5.939 1.00 87.81 84 LEU A C 1
ATOM 665 O O . LEU A 1 84 ? -10.790 -1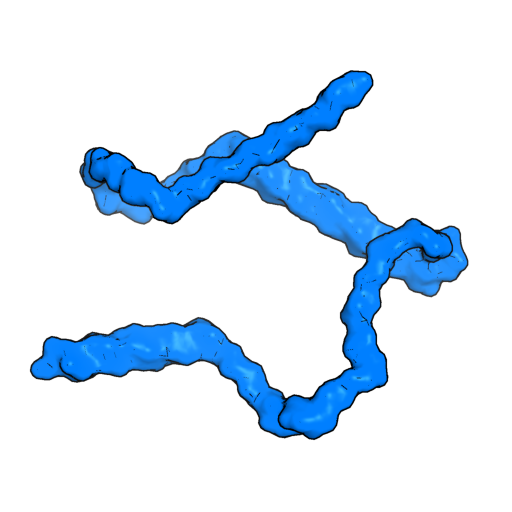3.774 7.102 1.00 87.81 84 LEU A O 1
ATOM 669 N N . GLU A 1 85 ? -11.709 -12.729 5.337 1.00 87.25 85 GLU A N 1
ATOM 670 C CA . GLU A 1 85 ? -12.980 -12.426 6.000 1.00 87.25 85 GLU A CA 1
ATOM 671 C C . GLU A 1 85 ? -13.777 -13.710 6.218 1.00 87.25 85 GLU A C 1
ATOM 673 O O . GLU A 1 85 ? -14.155 -14.014 7.354 1.00 87.25 85 GLU A O 1
ATOM 678 N N . ASP A 1 86 ? -13.923 -14.522 5.168 1.00 88.44 86 ASP A N 1
ATOM 679 C CA . ASP A 1 86 ? -14.585 -15.827 5.252 1.00 88.44 86 ASP A CA 1
ATOM 680 C C . ASP A 1 86 ? -13.858 -16.764 6.221 1.00 88.44 86 ASP A C 1
ATOM 682 O O . ASP A 1 86 ? -14.484 -17.429 7.054 1.00 88.44 86 ASP A O 1
ATOM 686 N N . TRP A 1 87 ? -12.523 -16.804 6.164 1.00 89.31 87 TRP A N 1
ATOM 687 C CA . TRP A 1 87 ? -11.731 -17.619 7.080 1.00 89.31 87 TRP A CA 1
ATOM 688 C C . TRP A 1 87 ? -11.919 -17.180 8.536 1.00 89.31 87 TRP A C 1
ATOM 690 O O . TRP A 1 87 ? -12.115 -18.023 9.416 1.00 89.31 87 TRP A O 1
ATOM 700 N N . TRP A 1 88 ? -11.906 -15.872 8.812 1.00 89.75 88 TRP A N 1
ATOM 701 C CA . TRP A 1 88 ? -12.152 -15.354 10.158 1.00 89.75 88 TRP A CA 1
ATOM 702 C C . TRP A 1 88 ? -13.562 -15.677 10.651 1.00 89.75 88 TRP A C 1
ATOM 704 O O . TRP A 1 88 ? -13.711 -16.080 11.808 1.00 89.75 88 TRP A O 1
ATOM 714 N N . ALA A 1 89 ? -14.577 -15.557 9.794 1.00 89.75 89 ALA A N 1
ATOM 715 C CA . ALA A 1 89 ? -15.954 -15.906 10.129 1.00 89.75 89 ALA A CA 1
ATOM 716 C C . ALA A 1 89 ? -16.078 -17.388 10.522 1.00 89.75 89 ALA A C 1
ATOM 718 O O . ALA A 1 89 ? -16.665 -17.716 11.555 1.00 89.75 89 ALA A O 1
ATOM 719 N N . GLN A 1 90 ? -15.447 -18.284 9.761 1.00 86.25 90 GLN A N 1
ATOM 720 C CA . GLN A 1 90 ? -15.423 -19.717 10.061 1.00 86.25 90 GLN A CA 1
ATOM 721 C C . GLN A 1 90 ? -14.703 -20.023 11.378 1.00 86.25 90 GLN A C 1
ATOM 723 O O . GLN A 1 90 ? -15.209 -20.793 12.195 1.00 86.25 90 GLN A O 1
ATOM 728 N N . GLN A 1 91 ? -13.547 -19.401 11.628 1.00 90.38 91 GLN A N 1
ATOM 729 C CA . GLN A 1 91 ? -12.811 -19.581 12.885 1.00 90.38 91 GLN A CA 1
ATOM 730 C C . GLN A 1 91 ? -13.584 -19.057 14.097 1.00 90.38 91 GLN A C 1
ATOM 732 O O . GLN A 1 91 ? -13.519 -19.644 15.179 1.00 90.38 91 GLN A O 1
ATOM 737 N N . PHE A 1 92 ? -14.311 -17.953 13.935 1.00 88.25 92 PHE A N 1
ATOM 738 C CA . PHE A 1 92 ? -15.169 -17.406 14.977 1.00 88.25 92 PHE A CA 1
ATOM 739 C C . PHE A 1 92 ? -16.295 -18.380 15.342 1.00 88.25 92 PHE A C 1
ATOM 741 O O . PHE A 1 92 ? -16.453 -18.707 16.518 1.00 88.25 92 PHE A O 1
ATOM 748 N N . LEU A 1 93 ? -17.014 -18.907 14.347 1.00 89.44 93 LEU A N 1
ATOM 749 C CA . LEU A 1 93 ? -18.087 -19.883 14.559 1.00 89.44 93 LEU A CA 1
ATOM 750 C C . LEU A 1 93 ? -17.571 -21.184 15.183 1.00 89.44 93 LEU A C 1
ATOM 752 O O . LEU A 1 93 ? -18.128 -21.649 16.174 1.00 89.44 93 LEU A O 1
ATOM 756 N N . ALA A 1 94 ? -16.456 -21.715 14.677 1.00 83.75 94 ALA A N 1
ATOM 757 C CA . ALA A 1 94 ? -15.843 -22.924 15.217 1.00 83.75 94 ALA A CA 1
ATOM 758 C C . ALA A 1 94 ? -15.442 -22.761 16.693 1.00 83.75 94 ALA A C 1
ATOM 760 O O . ALA A 1 94 ? -15.571 -23.697 17.478 1.00 83.75 94 ALA A O 1
ATOM 761 N N . LYS A 1 95 ? -14.967 -21.581 17.111 1.00 83.56 95 LYS A N 1
ATOM 762 C CA . LYS A 1 95 ? -14.661 -21.314 18.528 1.00 83.56 95 LYS A CA 1
ATOM 763 C C . LYS A 1 95 ? -15.902 -21.325 19.414 1.00 83.56 95 LYS A C 1
ATOM 765 O O . LYS A 1 95 ? -15.806 -21.789 20.544 1.00 83.56 95 LYS A O 1
ATOM 770 N N . ILE A 1 96 ? -17.031 -20.817 18.920 1.00 86.06 96 ILE A N 1
ATOM 771 C CA . ILE A 1 96 ? -18.301 -20.828 19.657 1.00 86.06 96 ILE A CA 1
ATOM 772 C C . ILE A 1 96 ? -18.794 -22.269 19.812 1.00 86.06 96 ILE A C 1
ATOM 774 O O . ILE A 1 96 ? -19.114 -22.693 20.921 1.00 86.06 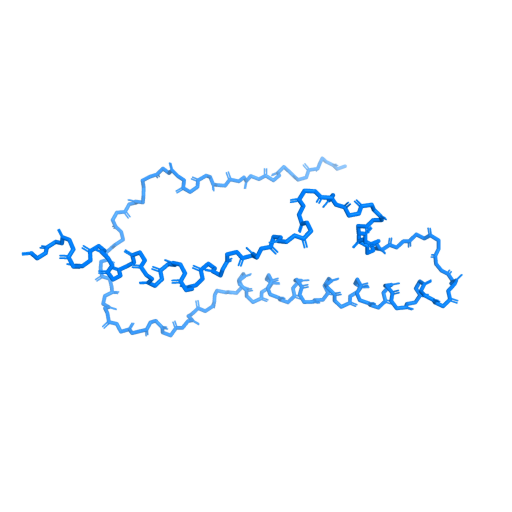96 ILE A O 1
ATOM 778 N N . GLU A 1 97 ? -18.777 -23.039 18.726 1.00 80.38 97 GLU A N 1
ATOM 779 C CA . GLU A 1 97 ? -19.225 -24.433 18.707 1.00 80.38 97 GLU A CA 1
ATOM 780 C C . GLU A 1 97 ? -18.375 -25.336 19.615 1.00 80.38 97 GLU A C 1
ATOM 782 O O . GLU A 1 97 ? -18.924 -26.099 20.397 1.00 80.38 97 GLU A O 1
ATOM 787 N N . ASN A 1 98 ? -17.045 -25.185 19.609 1.00 74.81 98 ASN A N 1
ATOM 788 C CA . ASN A 1 98 ? -16.134 -25.956 20.472 1.00 74.81 98 ASN A CA 1
ATOM 789 C C . ASN A 1 98 ? -16.163 -25.547 21.959 1.00 74.81 98 ASN A C 1
ATOM 791 O O . ASN A 1 98 ? -15.480 -26.163 22.777 1.00 74.81 98 ASN A O 1
ATOM 795 N N . SER A 1 99 ? -16.876 -24.471 22.301 1.00 65.75 99 SER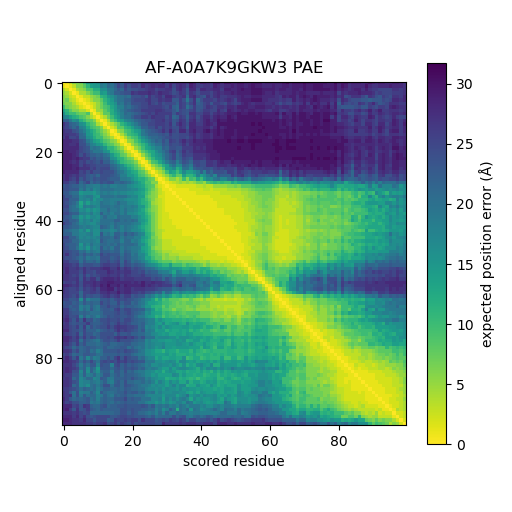 A N 1
ATOM 796 C CA . SER A 1 99 ? -17.037 -23.988 23.680 1.00 65.75 99 SER A CA 1
ATOM 797 C C . SER A 1 99 ? -18.380 -24.371 24.315 1.00 65.75 99 SER A C 1
ATOM 799 O O . SER A 1 99 ? -18.617 -24.022 25.473 1.00 65.75 99 SER A O 1
ATOM 801 N N . SER A 1 100 ? -19.234 -25.073 23.558 1.00 53.78 100 SER A N 1
ATOM 802 C CA . SER A 1 100 ? -20.498 -25.679 24.005 1.00 53.78 100 SER A CA 1
ATOM 803 C C . SER A 1 100 ? -20.304 -27.160 24.325 1.00 53.78 100 SER A C 1
ATOM 805 O O . SER A 1 100 ? -20.993 -27.642 25.250 1.00 53.78 100 SER A O 1
#

pLDDT: mean 75.57, std 17.64, range [43.19, 97.94]

Radius of gyration: 22.96 Å; Cα contacts (8 Å, |Δi|>4): 14; chains: 1; bounding box: 43×48×55 Å

Solvent-accessible surface area (backbone atoms only — not comparable to full-atom values): 6846 Å² total; per-residue (Å²): 133,86,79,83,77,86,79,82,83,76,86,89,65,78,83,74,88,71,76,87,78,66,99,56,85,72,75,82,77,72,48,73,68,52,55,51,51,53,50,50,53,50,56,54,46,54,54,46,52,52,41,44,59,46,38,74,72,71,77,52,97,77,68,71,77,85,88,69,86,86,74,74,62,77,90,50,77,81,64,74,83,80,56,64,67,62,49,50,53,51,54,52,51,51,54,56,60,78,72,111

Organism: Loxia leucoptera (NCBI:txid96539)

Sequence (100 aa):
SPAQKLVFNRVNGKRPPLLLQQISAPEECYTLAHEENVRFVYEAWQQVEQQLDSSRSGESACGPVQYVEKTPNPGLKNFVPIDLEDWWAQQFLAKIENSS